Protein AF-A0A354MVC4-F1 (afdb_monomer)

Solvent-accessible surface area (backbone atoms only — not comparable to full-atom values): 9704 Å² total; per-residue (Å²): 130,80,83,73,70,51,88,93,56,48,72,64,38,52,50,52,46,51,49,50,48,48,51,43,51,52,52,45,54,55,54,26,71,77,38,91,94,40,68,83,59,47,54,68,52,50,50,72,47,95,64,60,80,78,55,48,66,48,37,33,42,28,27,43,46,52,47,49,58,35,27,56,65,18,39,43,97,68,51,32,66,62,50,82,31,45,76,94,38,96,39,71,67,53,44,46,49,53,51,39,56,53,52,69,73,49,86,60,32,26,45,30,32,29,74,36,99,83,56,33,71,44,72,47,78,41,45,37,78,71,52,58,68,89,62,75,58,53,33,30,41,72,52,41,64,77,69,40,37,82,80,40,54,90,41,58,64,63,43,45,57,54,53,55,67,35,38,29,32,62,60,101

Radius of gyration: 16.56 Å; Cα contacts (8 Å, |Δi|>4): 247; chains: 1; bounding box: 35×39×45 Å

Structure (mmCIF, N/CA/C/O backbone):
data_AF-A0A354MVC4-F1
#
_entry.id   AF-A0A354MVC4-F1
#
loop_
_atom_site.group_PDB
_atom_site.id
_atom_site.type_symbol
_atom_site.label_atom_id
_atom_site.label_alt_id
_atom_site.label_comp_id
_atom_site.label_asym_id
_atom_site.label_entity_id
_atom_site.label_seq_id
_atom_site.pdbx_PDB_ins_code
_atom_site.Cartn_x
_atom_site.Cartn_y
_atom_site.Cartn_z
_atom_site.occupancy
_atom_site.B_iso_or_equiv
_atom_site.auth_seq_id
_atom_site.auth_comp_id
_atom_site.auth_asym_id
_atom_site.auth_atom_id
_atom_site.pdbx_PDB_model_num
ATOM 1 N N . MET A 1 1 ? 17.772 -0.082 3.279 1.00 44.72 1 MET A N 1
ATOM 2 C CA . MET A 1 1 ? 16.583 0.120 4.134 1.00 44.72 1 MET A CA 1
ATOM 3 C C . MET A 1 1 ? 16.648 -0.896 5.256 1.00 44.72 1 MET A C 1
ATOM 5 O O . MET A 1 1 ? 16.960 -2.041 4.957 1.00 44.72 1 MET A O 1
ATOM 9 N N . LYS A 1 2 ? 16.417 -0.486 6.510 1.00 52.25 2 LYS A N 1
ATOM 10 C CA . LYS A 1 2 ? 16.087 -1.439 7.583 1.00 52.25 2 LYS A CA 1
ATOM 11 C C . LYS A 1 2 ? 14.755 -2.112 7.224 1.00 52.25 2 LYS A C 1
ATOM 13 O O . LYS A 1 2 ? 13.956 -1.488 6.526 1.00 52.25 2 LYS A O 1
ATOM 18 N N . GLU A 1 3 ? 14.548 -3.360 7.627 1.00 59.44 3 GLU A N 1
ATOM 19 C CA . GLU A 1 3 ? 13.264 -4.032 7.403 1.00 59.44 3 GLU A CA 1
ATOM 20 C C . GLU A 1 3 ? 12.134 -3.258 8.100 1.00 59.44 3 GLU A C 1
ATOM 22 O O . GLU A 1 3 ? 12.341 -2.765 9.215 1.00 59.44 3 GLU A O 1
ATOM 27 N N . PRO A 1 4 ? 10.979 -3.070 7.434 1.00 63.38 4 PRO A N 1
ATOM 28 C CA . PRO A 1 4 ? 9.848 -2.387 8.035 1.00 63.38 4 PRO A CA 1
ATOM 29 C C . PRO A 1 4 ? 9.307 -3.242 9.178 1.00 63.38 4 PRO A C 1
ATOM 31 O O . PRO A 1 4 ? 9.044 -4.431 9.014 1.00 63.38 4 PRO A O 1
ATOM 34 N N . TYR A 1 5 ? 9.154 -2.631 10.348 1.00 60.06 5 TYR A N 1
ATOM 35 C CA . TYR A 1 5 ? 8.510 -3.285 11.473 1.00 60.06 5 TYR A CA 1
ATOM 36 C C . TYR A 1 5 ? 6.997 -3.167 11.304 1.00 60.06 5 TYR A C 1
ATOM 38 O O . TYR A 1 5 ? 6.435 -2.081 11.443 1.00 60.06 5 TYR A O 1
ATOM 46 N N . LEU A 1 6 ? 6.355 -4.289 10.992 1.00 69.12 6 LEU A N 1
ATOM 47 C CA . LEU A 1 6 ? 4.908 -4.406 10.939 1.00 69.12 6 LEU A CA 1
ATOM 48 C C . LEU A 1 6 ? 4.475 -5.304 12.103 1.00 69.12 6 LEU A C 1
ATOM 50 O O . LEU A 1 6 ? 4.588 -6.527 11.989 1.00 69.12 6 LEU A O 1
ATOM 54 N N . PRO A 1 7 ? 4.025 -4.741 13.243 1.00 64.25 7 PRO A N 1
ATOM 55 C CA . PRO A 1 7 ? 3.507 -5.577 14.316 1.00 64.25 7 PRO A CA 1
ATOM 56 C C . PRO A 1 7 ? 2.374 -6.433 13.733 1.00 64.25 7 PRO A C 1
ATOM 58 O O . PRO A 1 7 ? 1.624 -5.944 12.895 1.00 64.25 7 PRO A O 1
ATOM 61 N N . PHE A 1 8 ? 2.269 -7.699 14.148 1.00 75.94 8 PHE A N 1
ATOM 62 C CA . PHE A 1 8 ? 1.245 -8.669 13.714 1.00 75.94 8 PHE A CA 1
ATOM 63 C C . PHE A 1 8 ? 1.468 -9.402 12.383 1.00 75.94 8 PHE A C 1
ATOM 65 O O . PHE A 1 8 ? 0.847 -10.444 12.188 1.00 75.94 8 PHE A O 1
ATOM 72 N N . PHE A 1 9 ? 2.363 -8.934 11.514 1.00 85.31 9 PHE A N 1
ATOM 73 C CA . PHE A 1 9 ? 2.739 -9.696 10.323 1.00 85.31 9 PHE A CA 1
ATOM 74 C C . PHE A 1 9 ? 3.857 -10.676 10.661 1.00 85.31 9 PHE A C 1
ATOM 76 O O . PHE A 1 9 ? 4.791 -10.336 11.396 1.00 85.31 9 PHE A O 1
ATOM 83 N N . SER A 1 10 ? 3.791 -11.892 10.124 1.00 90.31 10 SER A N 1
ATOM 84 C CA . SER A 1 10 ? 4.926 -12.805 10.231 1.00 90.31 10 SER A CA 1
ATOM 85 C C . SER A 1 10 ? 6.123 -12.277 9.446 1.00 90.31 10 SER A C 1
ATOM 87 O O . SER A 1 10 ? 5.994 -11.566 8.448 1.00 90.31 10 SER A O 1
ATOM 89 N N . GLU A 1 11 ? 7.322 -12.686 9.860 1.00 90.56 11 GLU A N 1
ATOM 90 C CA . GLU A 1 11 ? 8.560 -12.357 9.149 1.00 90.56 11 GLU A CA 1
ATOM 91 C C . GLU A 1 11 ? 8.500 -12.782 7.672 1.00 90.56 11 GLU A C 1
ATOM 93 O O . GLU A 1 11 ? 8.998 -12.071 6.801 1.00 90.56 11 GLU A O 1
ATOM 98 N N . ILE A 1 12 ? 7.842 -13.910 7.370 1.00 92.25 12 ILE A N 1
ATOM 99 C CA . ILE A 1 12 ? 7.655 -14.361 5.990 1.00 92.25 12 ILE A CA 1
ATOM 100 C C . ILE A 1 12 ? 6.739 -13.417 5.209 1.00 92.25 12 ILE A C 1
ATOM 102 O O . ILE A 1 12 ? 7.123 -13.017 4.113 1.00 92.25 12 ILE A O 1
ATOM 106 N N . ALA A 1 13 ? 5.603 -12.990 5.769 1.00 91.88 13 ALA A N 1
ATOM 107 C CA . ALA A 1 13 ? 4.717 -12.037 5.103 1.00 91.88 13 ALA A CA 1
ATOM 108 C C . ALA A 1 13 ? 5.453 -10.724 4.788 1.00 91.88 13 ALA A C 1
ATOM 110 O O . ALA A 1 13 ? 5.457 -10.274 3.642 1.00 91.88 13 ALA A O 1
ATOM 111 N N . VAL A 1 14 ? 6.175 -10.165 5.768 1.00 92.00 14 VAL A N 1
ATOM 112 C CA . VAL A 1 14 ? 6.968 -8.938 5.578 1.00 92.00 14 VAL A CA 1
ATOM 113 C C . VAL A 1 14 ? 8.042 -9.129 4.506 1.00 92.00 14 VAL A C 1
ATOM 115 O O . VAL A 1 14 ? 8.196 -8.286 3.618 1.00 92.00 14 VAL A O 1
ATOM 118 N N . ARG A 1 15 ? 8.789 -10.237 4.557 1.00 93.44 15 ARG A N 1
ATOM 119 C CA . ARG A 1 15 ? 9.871 -10.518 3.608 1.00 93.44 15 ARG A CA 1
ATOM 120 C C . ARG A 1 15 ? 9.357 -10.647 2.179 1.00 93.44 15 ARG A C 1
ATOM 122 O O . ARG A 1 15 ? 9.962 -10.061 1.280 1.00 93.44 15 ARG A O 1
ATOM 129 N N . GLU A 1 16 ? 8.272 -11.387 1.965 1.00 94.00 16 GLU A N 1
ATOM 130 C CA . GLU A 1 16 ? 7.689 -11.566 0.632 1.00 94.00 16 GLU A CA 1
ATOM 131 C C . GLU A 1 16 ? 7.129 -10.245 0.089 1.00 94.00 16 GLU A C 1
ATOM 133 O O . GLU A 1 16 ? 7.372 -9.904 -1.069 1.00 94.00 16 GLU A O 1
ATOM 138 N N . HIS A 1 17 ? 6.500 -9.424 0.934 1.00 94.06 17 HIS A N 1
ATOM 139 C CA . HIS A 1 17 ? 5.992 -8.108 0.527 1.00 94.06 17 HIS A CA 1
ATOM 140 C C . HIS A 1 17 ? 7.130 -7.147 0.143 1.00 94.06 17 HIS A C 1
ATOM 142 O O . HIS A 1 17 ? 7.076 -6.453 -0.878 1.00 94.06 17 HIS A O 1
ATOM 148 N N . VAL A 1 18 ? 8.233 -7.157 0.903 1.00 94.69 18 VAL A N 1
ATOM 149 C CA . VAL A 1 18 ? 9.459 -6.409 0.569 1.00 94.69 18 VAL A CA 1
ATOM 150 C C . VAL A 1 18 ? 10.105 -6.940 -0.716 1.00 94.69 18 VAL A C 1
ATOM 152 O O . VAL A 1 18 ? 10.600 -6.150 -1.528 1.00 94.69 18 VAL A O 1
ATOM 155 N N . ALA A 1 19 ? 10.120 -8.258 -0.925 1.00 95.81 19 ALA A N 1
ATOM 156 C CA . ALA A 1 19 ? 10.645 -8.877 -2.139 1.00 95.81 19 ALA A CA 1
ATOM 157 C C . ALA A 1 19 ? 9.820 -8.483 -3.372 1.00 95.81 19 ALA A C 1
ATOM 159 O O . ALA A 1 19 ? 10.401 -8.099 -4.392 1.00 95.81 19 ALA A O 1
ATOM 16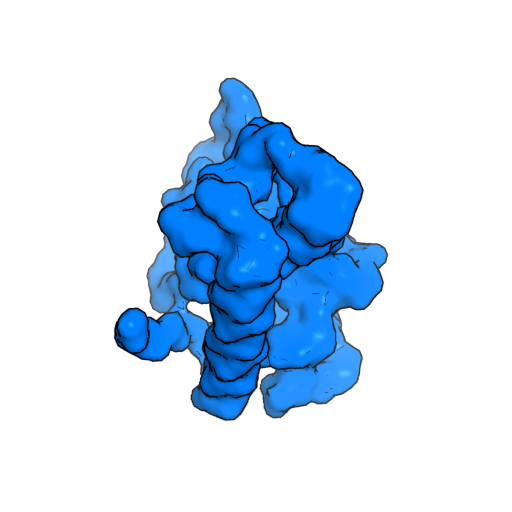0 N N . TYR A 1 20 ? 8.491 -8.470 -3.256 1.00 95.81 20 TYR A N 1
ATOM 161 C CA . TYR A 1 20 ? 7.585 -7.999 -4.300 1.00 95.81 20 TYR A CA 1
ATOM 162 C C . TYR A 1 20 ? 7.869 -6.534 -4.669 1.00 95.81 20 TYR A C 1
ATOM 164 O O . TYR A 1 20 ? 8.152 -6.220 -5.829 1.00 95.81 20 TYR A O 1
ATOM 172 N N . ARG A 1 21 ? 7.980 -5.640 -3.676 1.00 96.00 21 ARG A N 1
ATOM 173 C CA . ARG A 1 21 ? 8.370 -4.235 -3.906 1.00 96.00 21 ARG A CA 1
ATOM 174 C C . ARG A 1 21 ? 9.738 -4.097 -4.587 1.00 96.00 21 ARG A C 1
ATOM 176 O O . ARG A 1 21 ? 9.937 -3.212 -5.425 1.00 96.00 21 ARG A O 1
ATOM 183 N N . ARG A 1 22 ? 10.716 -4.951 -4.256 1.00 97.00 22 ARG A N 1
ATOM 184 C CA . ARG A 1 22 ? 12.030 -4.979 -4.936 1.00 97.00 22 ARG A CA 1
ATOM 185 C C . ARG A 1 22 ? 11.912 -5.439 -6.388 1.00 97.00 22 ARG A C 1
ATOM 187 O O . ARG A 1 22 ? 12.574 -4.856 -7.246 1.00 97.00 22 ARG A O 1
ATOM 194 N N . HIS A 1 23 ? 11.069 -6.431 -6.670 1.00 97.19 23 HIS A N 1
ATOM 195 C CA . HIS A 1 23 ? 10.799 -6.894 -8.030 1.00 97.19 23 HIS A CA 1
ATOM 196 C C . HIS A 1 23 ? 10.220 -5.768 -8.900 1.00 97.19 23 HIS A C 1
ATOM 198 O O . HIS A 1 23 ? 10.736 -5.509 -9.990 1.00 97.19 23 HIS A O 1
ATOM 204 N N . LEU A 1 24 ? 9.233 -5.028 -8.386 1.00 96.19 24 LEU A N 1
ATOM 205 C CA . LEU A 1 24 ? 8.670 -3.857 -9.064 1.00 96.19 24 LEU A CA 1
ATOM 206 C C . LEU A 1 24 ? 9.738 -2.803 -9.373 1.00 96.19 24 LEU A C 1
ATOM 208 O O . LEU A 1 24 ? 9.818 -2.304 -10.494 1.00 96.19 24 LEU A O 1
ATOM 212 N N . ALA A 1 25 ? 10.603 -2.496 -8.402 1.00 96.56 25 ALA A N 1
ATOM 213 C CA . ALA A 1 25 ? 11.680 -1.525 -8.578 1.00 96.56 25 ALA A CA 1
ATOM 214 C C . ALA A 1 25 ? 12.712 -1.968 -9.629 1.00 96.56 25 ALA A C 1
ATOM 216 O O . ALA A 1 25 ? 13.168 -1.150 -10.431 1.00 96.56 25 ALA A O 1
ATOM 217 N N . ALA A 1 26 ? 13.055 -3.257 -9.664 1.00 97.44 26 ALA A N 1
ATOM 218 C CA . ALA A 1 26 ? 13.933 -3.816 -10.688 1.00 97.44 26 ALA A CA 1
ATOM 219 C C . ALA A 1 26 ? 13.293 -3.727 -12.082 1.00 97.44 26 ALA A C 1
ATOM 221 O O . ALA A 1 26 ? 13.946 -3.286 -13.031 1.00 97.44 26 ALA A O 1
ATOM 222 N N . ARG A 1 27 ? 12.001 -4.063 -12.196 1.00 97.00 27 ARG A N 1
ATOM 223 C CA . ARG A 1 27 ? 11.239 -3.948 -13.445 1.00 97.00 27 ARG A CA 1
ATOM 224 C C . ARG A 1 27 ? 11.156 -2.500 -13.924 1.00 97.00 27 ARG A C 1
ATOM 226 O O . ARG A 1 27 ? 11.416 -2.235 -15.094 1.00 97.00 27 ARG A O 1
ATOM 233 N N . LEU A 1 28 ? 10.870 -1.558 -13.026 1.00 96.38 28 LEU A N 1
ATOM 234 C CA . LEU A 1 28 ? 10.845 -0.136 -13.358 1.00 96.38 28 LEU A CA 1
ATOM 235 C C . LEU A 1 28 ? 12.228 0.361 -13.801 1.00 96.38 28 LEU A C 1
ATOM 237 O O . LEU A 1 28 ? 12.331 1.097 -14.777 1.00 96.38 28 LEU A O 1
ATOM 241 N N . SER A 1 29 ? 13.302 -0.070 -13.133 1.00 96.50 29 SER A N 1
ATOM 242 C CA . SER A 1 29 ? 14.674 0.267 -13.531 1.00 96.50 29 SER A CA 1
ATOM 243 C C . SER A 1 29 ? 15.013 -0.246 -14.933 1.00 96.50 29 SER A C 1
ATOM 245 O O . SER A 1 29 ? 15.600 0.492 -15.723 1.00 96.50 29 SER A O 1
ATOM 247 N N . ALA A 1 30 ? 14.618 -1.479 -15.264 1.00 96.12 30 ALA A N 1
ATOM 248 C CA . ALA A 1 30 ? 14.793 -2.030 -16.604 1.00 96.12 30 ALA A CA 1
ATOM 249 C C . ALA A 1 30 ? 14.011 -1.220 -17.646 1.00 96.12 30 ALA A C 1
ATOM 251 O O . ALA A 1 30 ? 14.580 -0.829 -18.662 1.00 96.12 30 ALA A O 1
ATOM 252 N N . LEU A 1 31 ? 12.751 -0.888 -17.351 1.00 95.62 31 LEU A N 1
ATOM 253 C CA . LEU A 1 31 ? 11.900 -0.104 -18.240 1.00 95.62 31 LEU A CA 1
ATOM 254 C C . LEU A 1 31 ? 12.467 1.300 -18.488 1.00 95.62 31 LEU A C 1
ATOM 256 O O . LEU A 1 31 ? 12.530 1.739 -19.629 1.00 95.62 31 LEU A O 1
ATOM 260 N N . LYS A 1 32 ? 12.956 1.988 -17.449 1.00 95.69 32 LYS A N 1
ATOM 261 C CA . LYS A 1 32 ? 13.603 3.306 -17.581 1.00 95.69 32 LYS A CA 1
ATOM 262 C C . LYS A 1 32 ? 14.796 3.285 -18.540 1.00 95.69 32 LYS A C 1
ATOM 264 O O . LYS A 1 32 ? 14.979 4.243 -19.277 1.00 95.69 32 LYS A O 1
ATOM 269 N N . LYS A 1 33 ? 15.578 2.199 -18.573 1.00 95.00 33 LYS A N 1
ATOM 270 C CA . LYS A 1 33 ? 16.717 2.047 -19.501 1.00 95.00 33 LYS A CA 1
ATOM 271 C C . LYS A 1 33 ? 16.290 1.874 -20.960 1.00 95.00 33 LYS A C 1
ATOM 273 O O . LYS A 1 33 ? 17.103 2.084 -21.853 1.00 95.00 33 LYS A O 1
ATOM 278 N N . SER A 1 34 ? 15.039 1.491 -21.212 1.00 94.69 34 SER A N 1
ATOM 279 C CA . SER A 1 34 ? 14.484 1.383 -22.564 1.00 94.69 34 SER A CA 1
ATOM 280 C C . SER A 1 34 ? 14.057 2.733 -23.152 1.00 94.69 34 SER A C 1
ATOM 282 O O . SER A 1 34 ? 13.750 2.790 -24.341 1.00 94.69 34 SER A O 1
ATOM 284 N N . PHE A 1 35 ? 14.048 3.814 -22.360 1.00 93.06 35 PHE A N 1
ATOM 285 C CA . PHE A 1 35 ? 13.612 5.143 -22.797 1.00 93.06 35 PHE A CA 1
ATOM 286 C C . PHE A 1 35 ? 14.667 6.214 -22.473 1.00 93.06 35 PHE A C 1
ATOM 288 O O . PHE A 1 35 ? 14.790 6.612 -21.312 1.00 93.06 35 PHE A O 1
ATOM 295 N N . PRO A 1 36 ? 15.395 6.721 -23.487 1.00 90.25 36 PRO A N 1
ATOM 296 C CA . PRO A 1 36 ? 16.401 7.761 -23.295 1.00 90.25 36 PRO A CA 1
ATOM 297 C C . PRO A 1 36 ? 15.847 9.001 -22.580 1.00 90.25 36 PRO A C 1
ATOM 299 O O . PRO A 1 36 ? 14.802 9.533 -22.957 1.00 90.25 36 PRO A O 1
ATOM 302 N N . GLY A 1 37 ? 16.564 9.483 -21.563 1.00 89.69 37 GLY A N 1
ATOM 303 C CA . GLY A 1 37 ? 16.192 10.669 -20.785 1.00 89.69 37 GLY A CA 1
ATOM 304 C C . GLY A 1 37 ? 15.213 10.395 -19.639 1.00 89.69 37 GLY A C 1
ATOM 305 O O . GLY A 1 37 ? 14.708 11.338 -19.026 1.00 89.69 37 GLY A O 1
ATOM 306 N N . ARG A 1 38 ? 14.919 9.124 -19.341 1.00 90.31 38 ARG A N 1
ATOM 307 C CA . ARG A 1 38 ? 14.047 8.703 -18.230 1.00 90.31 38 ARG A CA 1
ATOM 308 C C . ARG A 1 38 ? 14.808 8.009 -17.102 1.00 90.31 38 ARG A C 1
ATOM 310 O O . ARG A 1 38 ? 14.218 7.698 -16.073 1.00 90.31 38 ARG A O 1
ATOM 317 N N . GLU A 1 39 ? 16.109 7.781 -17.249 1.00 92.88 39 GLU A N 1
ATOM 318 C CA . GLU A 1 39 ? 16.948 6.976 -16.357 1.00 92.88 39 GLU A CA 1
ATOM 319 C C . GLU A 1 39 ? 17.063 7.568 -14.949 1.00 92.88 39 GLU A C 1
ATOM 321 O O . GLU A 1 39 ? 17.157 6.820 -13.972 1.00 92.88 39 GLU A O 1
ATOM 326 N N . SER A 1 40 ? 16.997 8.894 -14.823 1.00 90.50 40 SER A N 1
ATOM 327 C CA . SER A 1 40 ? 17.079 9.588 -13.536 1.00 90.50 40 SER A CA 1
ATOM 328 C C . SER A 1 40 ? 15.743 9.698 -12.808 1.00 90.50 40 SER A C 1
ATOM 330 O O . SER A 1 40 ? 15.769 9.914 -11.604 1.00 90.50 40 SER A O 1
ATOM 332 N N . LEU A 1 41 ? 14.605 9.505 -13.491 1.00 91.25 41 LEU A N 1
ATOM 333 C CA . LEU A 1 41 ? 13.296 9.803 -12.904 1.00 91.25 41 LEU A CA 1
ATOM 334 C C . LEU A 1 41 ? 12.991 8.916 -11.696 1.00 91.25 41 LEU A C 1
ATOM 336 O O . LEU A 1 41 ? 12.968 7.687 -11.816 1.00 91.25 41 LEU A O 1
ATOM 340 N N . ASP A 1 42 ? 12.727 9.505 -10.542 1.00 91.19 42 ASP A N 1
ATOM 341 C CA . ASP A 1 42 ? 12.213 8.761 -9.402 1.00 91.19 42 ASP A CA 1
ATOM 342 C C . ASP A 1 42 ? 10.722 8.413 -9.563 1.00 91.19 42 ASP A C 1
ATOM 344 O O . ASP A 1 42 ? 10.047 8.779 -10.529 1.00 91.19 42 ASP A O 1
ATOM 348 N N . THR A 1 43 ? 10.198 7.657 -8.602 1.00 89.50 43 THR A N 1
ATOM 349 C CA . THR A 1 43 ? 8.811 7.192 -8.588 1.00 89.50 43 THR A CA 1
ATOM 350 C C . THR A 1 43 ? 7.796 8.342 -8.642 1.00 89.50 43 THR A C 1
ATOM 352 O O . THR A 1 43 ? 6.785 8.245 -9.334 1.00 89.50 43 THR A O 1
ATOM 355 N N . ARG A 1 44 ? 8.051 9.446 -7.932 1.00 88.75 44 ARG A N 1
ATOM 356 C CA . ARG A 1 44 ? 7.162 10.618 -7.884 1.00 88.75 44 ARG A CA 1
ATOM 357 C C . ARG A 1 44 ? 7.263 11.439 -9.166 1.00 88.75 44 ARG A C 1
ATOM 359 O O . ARG A 1 44 ? 6.248 11.903 -9.687 1.00 88.75 44 ARG A O 1
ATOM 366 N N . GLU A 1 45 ? 8.469 11.588 -9.698 1.00 91.31 45 GLU A N 1
ATOM 367 C CA . GLU A 1 45 ? 8.700 12.253 -10.978 1.00 91.31 45 GLU A CA 1
ATOM 368 C C . GLU A 1 45 ? 7.987 11.510 -12.114 1.00 91.31 45 GLU A C 1
ATOM 370 O O . GLU A 1 45 ? 7.321 12.139 -12.930 1.00 91.31 45 GLU A O 1
ATOM 375 N N . ILE A 1 46 ? 8.020 10.173 -12.128 1.00 90.50 46 ILE A N 1
ATOM 376 C CA . ILE A 1 46 ? 7.273 9.355 -13.100 1.00 90.50 46 ILE A CA 1
ATOM 377 C C . ILE A 1 46 ? 5.766 9.621 -13.024 1.00 90.50 46 ILE A C 1
ATOM 379 O O . ILE A 1 46 ? 5.132 9.829 -14.057 1.00 90.50 46 ILE A O 1
ATOM 383 N N . LEU A 1 47 ? 5.195 9.654 -11.817 1.00 88.31 47 LEU A N 1
ATOM 384 C CA . LEU A 1 47 ? 3.754 9.848 -11.603 1.00 88.31 47 LEU A CA 1
ATOM 385 C C . LEU A 1 47 ? 3.247 11.244 -11.999 1.00 88.31 47 LEU A C 1
ATOM 387 O O . LEU A 1 47 ? 2.041 11.441 -12.154 1.00 88.31 47 LEU A O 1
ATOM 391 N N . THR A 1 48 ? 4.149 12.210 -12.171 1.00 87.12 48 THR A N 1
ATOM 392 C CA . THR A 1 48 ? 3.833 13.580 -12.614 1.00 87.12 48 THR A CA 1
ATOM 393 C C . THR A 1 48 ? 4.351 13.893 -14.018 1.00 87.12 48 THR A C 1
ATOM 395 O O . THR A 1 48 ? 3.999 14.923 -14.598 1.00 87.12 48 THR A O 1
ATOM 398 N N . ALA A 1 49 ? 5.155 13.003 -14.600 1.00 86.12 49 ALA A N 1
ATOM 399 C CA . ALA A 1 49 ? 5.747 13.192 -15.908 1.00 86.12 49 ALA A CA 1
ATOM 400 C C . ALA A 1 49 ? 4.706 13.096 -17.029 1.00 86.12 49 ALA A C 1
ATOM 402 O O . ALA A 1 49 ? 3.776 12.286 -17.028 1.00 86.12 49 ALA A O 1
ATOM 403 N N . ARG A 1 50 ? 4.930 13.881 -18.086 1.00 86.25 50 ARG A N 1
ATOM 404 C CA . ARG A 1 50 ? 4.205 13.721 -19.347 1.00 86.25 50 ARG A CA 1
ATOM 405 C C . ARG A 1 50 ? 4.779 12.532 -20.121 1.00 86.25 50 ARG A C 1
ATOM 407 O O . ARG A 1 50 ? 5.664 12.711 -20.960 1.00 86.25 50 ARG A O 1
ATOM 414 N N . LEU A 1 51 ? 4.256 11.342 -19.836 1.00 86.88 51 LEU A N 1
ATOM 415 C CA . LEU A 1 51 ? 4.635 10.087 -20.491 1.00 86.88 51 LEU A CA 1
ATOM 416 C C . LEU A 1 51 ? 3.745 9.785 -21.704 1.00 86.88 51 LEU A C 1
ATOM 418 O O . LEU A 1 51 ? 2.533 10.0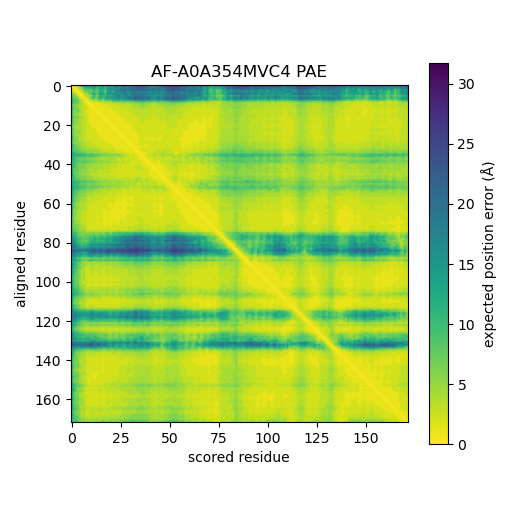54 -21.700 1.00 86.88 51 LEU A O 1
ATOM 422 N N . ARG A 1 52 ? 4.341 9.230 -22.762 1.00 86.69 52 ARG A N 1
ATOM 423 C CA . ARG A 1 52 ? 3.655 8.928 -24.030 1.00 86.69 52 ARG A CA 1
ATOM 424 C C . ARG A 1 52 ? 3.919 7.499 -24.492 1.00 86.69 52 ARG A C 1
ATOM 426 O O . ARG A 1 52 ? 4.997 6.960 -24.282 1.00 86.69 52 ARG A O 1
ATOM 433 N N . GLY A 1 53 ? 2.940 6.913 -25.183 1.00 91.31 53 GLY A N 1
ATOM 434 C CA . GLY A 1 53 ? 3.071 5.569 -25.749 1.00 91.31 53 GLY A CA 1
ATOM 435 C C . GLY A 1 53 ? 3.502 4.550 -24.693 1.00 91.31 53 GLY A C 1
ATOM 436 O O . GLY A 1 53 ? 2.932 4.522 -23.603 1.00 91.31 53 GLY A O 1
ATOM 437 N N . ALA A 1 54 ? 4.536 3.771 -25.013 1.00 90.88 54 ALA A N 1
ATOM 438 C CA . ALA A 1 54 ? 5.072 2.722 -24.149 1.00 90.88 54 ALA A CA 1
ATOM 439 C C . ALA A 1 54 ? 5.692 3.243 -22.835 1.00 90.88 54 ALA A C 1
ATOM 441 O O . ALA A 1 54 ? 5.760 2.496 -21.864 1.00 90.88 54 ALA A O 1
ATOM 442 N N . GLU A 1 55 ? 6.060 4.529 -22.734 1.00 89.69 55 GLU A N 1
ATOM 443 C CA . GLU A 1 55 ? 6.546 5.100 -21.466 1.00 89.69 55 GLU A CA 1
ATOM 444 C C . GLU A 1 55 ? 5.491 5.003 -20.347 1.00 89.69 55 GLU A C 1
ATOM 446 O O . GLU A 1 55 ? 5.832 4.973 -19.167 1.00 89.69 55 GLU A O 1
ATOM 451 N N . ARG A 1 56 ? 4.195 4.945 -20.697 1.00 90.81 56 ARG A N 1
ATOM 452 C CA . ARG A 1 56 ? 3.093 4.878 -19.723 1.00 90.81 56 ARG A CA 1
ATOM 453 C C . ARG A 1 56 ? 3.088 3.599 -18.891 1.00 90.81 56 ARG A C 1
ATOM 455 O O . ARG A 1 56 ? 2.484 3.606 -17.825 1.00 90.81 56 ARG A O 1
ATOM 462 N N . GLU A 1 57 ? 3.794 2.550 -19.309 1.00 91.88 57 GLU A N 1
ATOM 463 C CA . GLU A 1 57 ? 3.994 1.349 -18.489 1.00 91.88 57 GLU A CA 1
ATOM 464 C C . GLU A 1 57 ? 4.764 1.639 -17.187 1.00 91.88 57 GLU A C 1
ATOM 466 O O . GLU A 1 57 ? 4.672 0.870 -16.231 1.00 91.88 57 GLU A O 1
ATOM 471 N N . MET A 1 58 ? 5.477 2.771 -17.102 1.00 93.19 58 MET A N 1
ATOM 472 C CA . MET A 1 58 ? 6.134 3.199 -15.864 1.00 93.19 58 MET A CA 1
ATOM 473 C C . MET A 1 58 ? 5.138 3.634 -14.783 1.00 93.19 58 MET A C 1
ATOM 475 O O . MET A 1 58 ? 5.452 3.503 -13.604 1.00 93.19 58 MET A O 1
ATOM 479 N N . LEU A 1 59 ? 3.958 4.143 -15.162 1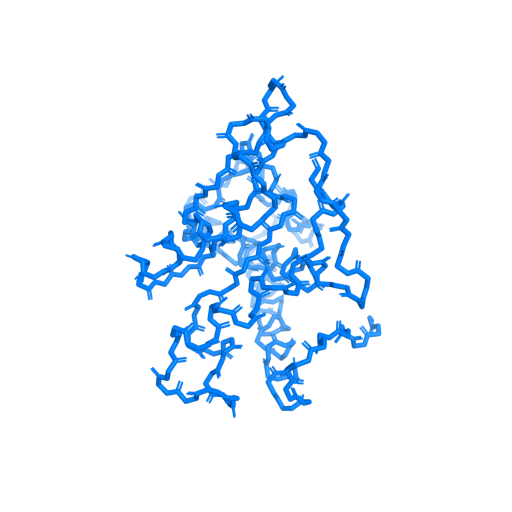.00 91.56 59 LEU A N 1
ATOM 480 C CA . LEU A 1 59 ? 2.964 4.683 -14.227 1.00 91.56 59 LEU A CA 1
ATOM 481 C C . LEU A 1 59 ? 2.455 3.643 -13.219 1.00 91.56 59 LEU A C 1
ATOM 483 O O . LEU A 1 59 ? 2.604 3.899 -12.026 1.00 91.56 59 LEU A O 1
ATOM 487 N N . PRO A 1 60 ? 1.919 2.473 -13.630 1.00 91.75 60 PRO A N 1
ATOM 488 C CA . PRO A 1 60 ? 1.435 1.478 -12.673 1.00 91.75 60 PRO A CA 1
ATOM 489 C C . PRO A 1 60 ? 2.552 0.955 -11.763 1.00 91.75 60 PRO A C 1
ATOM 491 O O . PRO A 1 60 ? 2.333 0.775 -10.571 1.00 91.75 60 PRO A O 1
ATOM 494 N N . LEU A 1 61 ? 3.771 0.774 -12.291 1.00 94.25 61 LEU A N 1
ATOM 495 C CA . LEU A 1 61 ? 4.921 0.331 -11.495 1.00 94.25 61 LEU A CA 1
ATOM 496 C C . LEU A 1 61 ? 5.324 1.376 -10.454 1.00 94.25 61 LEU A C 1
ATOM 498 O O . LEU A 1 61 ? 5.592 1.040 -9.304 1.00 94.25 61 LEU A O 1
ATOM 502 N N . ALA A 1 62 ? 5.367 2.647 -10.853 1.00 93.50 62 ALA A N 1
ATOM 503 C CA . ALA A 1 62 ? 5.657 3.735 -9.939 1.00 93.50 62 ALA A CA 1
ATOM 504 C C . ALA A 1 62 ? 4.555 3.882 -8.880 1.00 93.50 62 ALA A C 1
ATOM 506 O O . ALA A 1 62 ? 4.852 4.065 -7.700 1.00 93.50 62 ALA A O 1
ATOM 507 N N . GLY A 1 63 ? 3.293 3.732 -9.283 1.00 93.25 63 GLY A N 1
ATOM 508 C CA . GLY A 1 63 ? 2.160 3.744 -8.371 1.00 93.25 63 GLY A CA 1
ATOM 509 C C . GLY A 1 63 ? 2.254 2.637 -7.330 1.00 93.25 63 GLY A C 1
ATOM 510 O O . GLY A 1 63 ? 2.209 2.937 -6.141 1.00 93.25 63 GLY A O 1
ATOM 511 N N . GLU A 1 64 ? 2.486 1.388 -7.746 1.00 93.88 64 GLU A N 1
ATOM 512 C CA . GLU A 1 64 ? 2.655 0.284 -6.796 1.00 93.88 64 GLU A CA 1
ATOM 513 C C . GLU A 1 64 ? 3.832 0.501 -5.854 1.00 93.88 64 GLU A C 1
ATOM 515 O O . GLU A 1 64 ? 3.671 0.330 -4.650 1.00 93.88 64 GLU A O 1
ATOM 520 N N . ILE A 1 65 ? 5.002 0.905 -6.361 1.00 95.25 65 ILE A N 1
ATOM 521 C CA . ILE A 1 65 ? 6.175 1.139 -5.508 1.00 95.25 65 ILE A CA 1
ATOM 522 C C . ILE A 1 65 ? 5.865 2.203 -4.453 1.00 95.25 65 ILE A C 1
ATOM 524 O O . ILE A 1 65 ? 6.175 2.003 -3.279 1.00 95.25 65 ILE A O 1
ATOM 528 N N . LEU A 1 66 ? 5.250 3.322 -4.853 1.00 93.81 66 LEU A N 1
ATOM 529 C CA . LEU A 1 66 ? 4.940 4.397 -3.915 1.00 93.81 66 LEU A CA 1
ATOM 530 C C . LEU A 1 66 ? 3.878 3.970 -2.897 1.00 93.81 66 LEU A C 1
ATOM 532 O O . LEU A 1 66 ? 4.015 4.289 -1.720 1.00 93.81 66 LEU A O 1
ATOM 536 N N . LEU A 1 67 ? 2.846 3.239 -3.323 1.00 94.38 67 LEU A N 1
ATOM 537 C CA . LEU A 1 67 ? 1.806 2.732 -2.429 1.00 94.38 67 LEU A CA 1
ATOM 538 C C . LEU A 1 67 ? 2.355 1.710 -1.428 1.00 94.38 67 LEU A C 1
ATOM 540 O O . LEU A 1 67 ? 1.985 1.777 -0.261 1.00 94.38 67 LEU A O 1
ATOM 544 N N . HIS A 1 68 ? 3.296 0.851 -1.828 1.00 95.38 68 HIS A N 1
ATOM 545 C CA . HIS A 1 68 ? 4.006 -0.040 -0.905 1.00 95.38 68 HIS A CA 1
ATOM 546 C C . HIS A 1 68 ? 4.869 0.733 0.093 1.00 95.38 68 HIS A C 1
ATOM 548 O O . HIS A 1 68 ? 4.859 0.437 1.286 1.00 95.38 68 HIS A O 1
ATOM 554 N N . ASP A 1 69 ? 5.605 1.746 -0.370 1.00 94.12 69 ASP A N 1
ATOM 555 C CA . ASP A 1 69 ? 6.417 2.581 0.519 1.00 94.12 69 ASP A CA 1
ATOM 556 C C . ASP A 1 69 ? 5.524 3.302 1.556 1.00 94.12 69 ASP A C 1
ATOM 558 O O . ASP A 1 69 ? 5.885 3.388 2.732 1.00 94.12 69 ASP A O 1
ATOM 562 N N . ILE A 1 70 ? 4.326 3.751 1.155 1.00 94.19 70 ILE A N 1
ATOM 563 C CA . ILE A 1 70 ? 3.329 4.336 2.066 1.00 94.19 70 ILE A CA 1
ATOM 564 C C . ILE A 1 70 ? 2.735 3.271 2.992 1.00 94.19 70 ILE A C 1
ATOM 566 O O . ILE A 1 70 ? 2.637 3.520 4.193 1.00 94.19 70 ILE A O 1
ATOM 570 N N . PHE A 1 71 ? 2.389 2.089 2.477 1.00 94.75 71 PHE A N 1
ATOM 571 C CA . PHE A 1 71 ? 1.892 0.955 3.258 1.00 94.75 71 PHE A CA 1
ATOM 572 C C . PHE A 1 71 ? 2.844 0.628 4.406 1.00 94.75 71 PHE A C 1
ATOM 574 O O . PHE A 1 71 ? 2.440 0.692 5.560 1.00 94.75 71 PHE A O 1
ATOM 581 N N . PHE A 1 72 ? 4.132 0.414 4.127 1.00 93.12 72 PHE A N 1
ATOM 582 C CA . PHE A 1 72 ? 5.114 0.124 5.175 1.00 93.12 72 PHE A CA 1
ATOM 583 C C . PHE A 1 72 ? 5.243 1.256 6.199 1.00 93.12 72 PHE A C 1
ATOM 585 O O . PHE A 1 72 ? 5.480 0.995 7.375 1.00 93.12 72 PHE A O 1
ATOM 592 N N . SER A 1 73 ? 5.066 2.508 5.769 1.00 92.31 73 SER A N 1
ATOM 593 C CA . SER A 1 73 ? 5.089 3.667 6.667 1.00 92.31 73 SER A CA 1
ATOM 594 C C . SER A 1 73 ? 3.797 3.875 7.465 1.00 92.31 73 SER A C 1
ATOM 596 O O . SER A 1 73 ? 3.800 4.664 8.401 1.00 92.31 73 SER A O 1
ATOM 598 N N . SER A 1 74 ? 2.705 3.189 7.110 1.00 92.81 74 SER A N 1
ATOM 599 C CA . SER A 1 74 ? 1.371 3.398 7.694 1.00 92.81 74 SER A CA 1
ATOM 600 C C . SER A 1 74 ? 1.181 2.724 9.054 1.00 92.81 74 SER A C 1
ATOM 602 O O . SER A 1 74 ? 0.162 2.951 9.707 1.00 92.81 74 SER A O 1
ATOM 604 N N . PHE A 1 75 ? 2.131 1.894 9.479 1.00 89.31 75 PHE A N 1
ATOM 605 C CA . PHE A 1 75 ? 2.055 1.117 10.712 1.00 89.31 75 PHE A CA 1
ATOM 606 C C . PHE A 1 75 ? 3.099 1.592 11.717 1.00 89.31 75 PHE A C 1
ATOM 608 O O . PHE A 1 75 ? 4.235 1.908 11.360 1.00 89.31 75 PHE A O 1
ATOM 615 N N . SER A 1 76 ? 2.731 1.595 12.996 1.00 78.56 76 SER A N 1
ATOM 616 C CA . SER A 1 76 ? 3.667 1.856 14.087 1.00 78.56 76 SER A CA 1
ATOM 617 C C . SER A 1 76 ? 3.253 1.117 15.363 1.00 78.56 76 SER A C 1
ATOM 619 O O . SER A 1 76 ? 2.098 0.727 15.534 1.00 78.56 76 SER A O 1
ATOM 621 N N . GLU A 1 77 ? 4.199 0.914 16.289 1.00 70.25 77 GLU A N 1
ATOM 622 C CA . GLU A 1 77 ? 3.908 0.337 17.617 1.00 70.25 77 GLU A CA 1
ATOM 623 C C . GLU A 1 77 ? 2.953 1.204 18.438 1.00 70.25 77 GLU A C 1
ATOM 625 O O . GLU A 1 77 ? 2.183 0.713 19.262 1.00 70.25 77 GLU A O 1
ATOM 630 N N . LYS A 1 78 ? 3.018 2.517 18.220 1.00 70.25 78 LYS A N 1
ATOM 631 C CA . LYS A 1 78 ? 2.180 3.498 18.891 1.00 70.25 78 LYS A CA 1
ATOM 632 C C . LYS A 1 78 ? 1.116 3.918 17.904 1.00 70.25 78 LYS A C 1
ATOM 634 O O . LYS A 1 78 ? 1.282 4.941 17.258 1.00 70.25 78 LYS A O 1
ATOM 639 N N . GLN A 1 79 ? 0.040 3.136 17.835 1.00 70.06 79 GLN A N 1
ATOM 640 C CA . GLN A 1 79 ? -1.191 3.475 17.121 1.00 70.06 79 GLN A CA 1
ATOM 641 C C . GLN A 1 79 ? -1.605 4.891 17.536 1.00 70.06 79 GLN A C 1
ATOM 643 O O . GLN A 1 79 ? -2.220 5.081 18.589 1.00 70.06 79 GLN A O 1
ATOM 648 N N . GLY A 1 80 ? -1.166 5.898 16.780 1.00 67.56 80 GLY A N 1
ATOM 649 C CA . GLY A 1 80 ? -1.355 7.287 17.144 1.00 67.56 80 GLY A CA 1
ATOM 650 C C . GLY A 1 80 ? -2.836 7.567 17.343 1.00 67.56 80 GLY A C 1
ATOM 651 O O . GLY A 1 80 ? -3.693 6.903 16.754 1.00 67.56 80 GLY A O 1
ATOM 652 N N . LYS A 1 81 ? -3.161 8.548 18.186 1.00 69.25 81 LYS A N 1
ATOM 653 C CA . LYS A 1 81 ? -4.539 9.041 18.222 1.00 69.25 81 LYS A CA 1
ATOM 654 C C . LYS A 1 81 ? -4.821 9.739 16.911 1.00 69.25 81 LYS A C 1
ATOM 656 O O . LYS A 1 81 ? -3.960 10.466 16.410 1.00 69.25 81 LYS A O 1
ATOM 661 N N . ALA A 1 82 ? -6.024 9.545 16.394 1.00 67.06 82 ALA A N 1
ATOM 662 C CA . ALA A 1 82 ? -6.413 10.320 15.245 1.00 67.06 82 ALA A CA 1
ATOM 663 C C . ALA A 1 82 ? -6.401 11.817 15.593 1.00 67.06 82 ALA A C 1
ATOM 665 O O . ALA A 1 82 ? -6.828 12.205 16.689 1.00 67.06 82 ALA A O 1
ATOM 666 N N . PRO A 1 83 ? -5.926 12.678 14.684 1.00 67.38 83 PRO A N 1
ATOM 667 C CA . PRO A 1 83 ? -6.095 14.105 14.832 1.00 67.38 83 PRO A CA 1
ATOM 668 C C . PRO A 1 83 ? -7.582 14.441 14.922 1.00 67.38 83 PRO A C 1
ATOM 670 O O . PRO A 1 83 ? -8.462 13.670 14.533 1.00 67.38 83 PRO A O 1
ATOM 673 N N . THR A 1 84 ? -7.874 15.680 15.308 1.00 60.22 84 THR A N 1
ATOM 674 C CA . THR A 1 84 ? -9.214 16.263 15.157 1.00 60.22 84 THR A CA 1
ATOM 675 C C . THR A 1 84 ? -9.751 16.186 13.722 1.00 60.22 84 THR A C 1
ATOM 677 O O . THR A 1 84 ? -10.932 16.444 13.531 1.00 60.22 84 THR A O 1
ATOM 680 N N . ALA A 1 85 ? -8.937 15.782 12.741 1.00 55.62 85 ALA A N 1
ATOM 681 C CA . ALA A 1 85 ? -9.274 15.536 11.345 1.00 55.62 85 ALA A CA 1
ATOM 682 C C . ALA A 1 85 ? -10.227 14.362 11.056 1.00 55.62 85 ALA A C 1
ATOM 684 O O . ALA A 1 85 ? -10.447 14.004 9.902 1.00 55.62 85 ALA A O 1
ATOM 685 N N . LEU A 1 86 ? -10.838 13.779 12.084 1.00 67.31 86 LEU A N 1
ATOM 686 C CA . LEU A 1 86 ? -11.936 12.826 11.947 1.00 67.31 86 LEU A CA 1
ATOM 687 C C . LEU A 1 86 ? -13.286 13.424 12.356 1.00 67.31 86 LEU A C 1
ATOM 689 O O . LEU A 1 86 ? -14.151 12.687 12.811 1.00 67.31 86 LEU A O 1
ATOM 693 N N . ARG A 1 87 ? -13.506 14.742 12.216 1.00 66.75 87 ARG A N 1
ATOM 694 C CA . ARG A 1 87 ? -14.705 15.428 12.759 1.00 66.75 87 ARG A CA 1
ATOM 695 C C . ARG A 1 87 ? -16.029 14.818 12.294 1.00 66.75 87 ARG A C 1
ATOM 697 O O . ARG A 1 87 ? -17.029 14.953 12.992 1.00 66.75 87 ARG A O 1
ATOM 704 N N . ARG A 1 88 ? -16.050 14.180 11.119 1.00 79.69 88 ARG A N 1
ATOM 705 C CA . ARG A 1 88 ? -17.238 13.484 10.595 1.00 79.69 88 ARG A CA 1
ATOM 706 C C . ARG A 1 88 ? -17.527 12.130 11.253 1.00 79.69 88 ARG A C 1
ATOM 708 O O . ARG A 1 88 ? -18.621 11.605 11.076 1.00 79.69 88 ARG A O 1
ATOM 715 N N . TYR A 1 89 ? -16.566 11.557 11.972 1.00 82.19 89 TYR A N 1
ATOM 716 C CA . TYR A 1 89 ? -16.699 10.289 12.682 1.00 82.19 89 TYR A CA 1
ATOM 717 C C . TYR A 1 89 ? -16.860 10.558 14.176 1.00 82.19 89 TYR A C 1
ATOM 719 O O . TYR A 1 89 ? -16.173 11.390 14.760 1.00 82.19 89 TYR A O 1
ATOM 727 N N . SER A 1 90 ? -17.773 9.833 14.818 1.00 80.94 90 SER A N 1
ATOM 728 C CA . SER A 1 90 ? -18.078 10.007 16.242 1.00 80.94 90 SER A CA 1
ATOM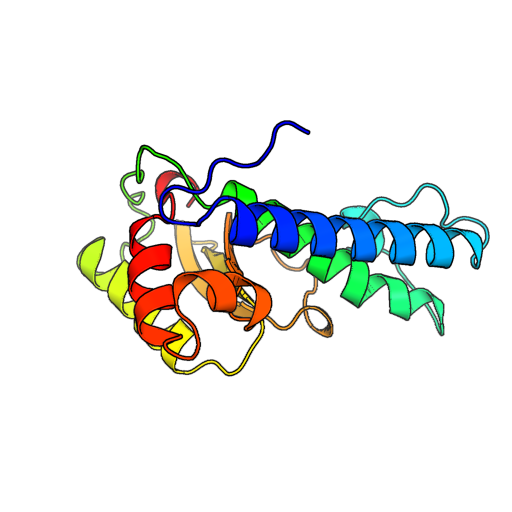 729 C C . SER A 1 90 ? -16.946 9.559 17.179 1.00 80.94 90 SER A C 1
ATOM 731 O O . SER A 1 90 ? -16.996 9.853 18.371 1.00 80.94 90 SER A O 1
ATOM 733 N N . SER A 1 91 ? -15.955 8.818 16.668 1.00 84.75 91 SER A N 1
ATOM 734 C CA . SER A 1 91 ? -14.798 8.297 17.409 1.00 84.75 91 SER A CA 1
ATOM 735 C C . SER A 1 91 ? -13.751 7.681 16.468 1.00 84.75 91 SER A C 1
ATOM 737 O O . SER A 1 91 ? -14.069 7.333 15.327 1.00 84.75 91 SER A O 1
ATOM 739 N N . ASP A 1 92 ? -12.540 7.433 16.980 1.00 86.06 92 ASP A N 1
ATOM 740 C CA . ASP A 1 92 ? -11.506 6.630 16.305 1.00 86.06 92 ASP A CA 1
ATOM 741 C C . ASP A 1 92 ? -12.031 5.234 15.928 1.00 86.06 92 ASP A C 1
ATOM 743 O O . ASP A 1 92 ? -11.758 4.735 14.838 1.00 86.06 92 ASP A O 1
ATOM 747 N N . ALA A 1 93 ? -12.837 4.615 16.798 1.00 88.19 93 ALA A N 1
ATOM 748 C CA . ALA A 1 93 ? -13.451 3.315 16.534 1.00 88.19 93 ALA A CA 1
ATOM 749 C C . ALA A 1 93 ? -14.434 3.375 15.353 1.00 88.19 93 ALA A C 1
ATOM 751 O O . ALA A 1 93 ? -14.393 2.515 14.476 1.00 88.19 93 ALA A O 1
ATOM 752 N N . ALA A 1 94 ? -15.272 4.416 15.288 1.00 89.62 94 ALA A N 1
ATOM 753 C CA . ALA A 1 94 ? -16.192 4.623 14.170 1.00 89.62 94 ALA A CA 1
ATOM 754 C C . ALA A 1 94 ? -15.445 4.851 12.846 1.00 89.62 94 ALA A C 1
ATOM 756 O O . ALA A 1 94 ? -15.869 4.355 11.804 1.00 89.62 94 ALA A O 1
ATOM 757 N N . PHE A 1 95 ? -14.310 5.554 12.882 1.00 89.69 95 PHE A N 1
ATOM 758 C CA . PHE A 1 95 ? -13.465 5.736 11.705 1.00 89.69 95 PHE A CA 1
ATOM 759 C C . PHE A 1 95 ? -12.808 4.436 11.241 1.00 89.69 95 PHE A C 1
ATOM 761 O O . PHE A 1 95 ? -12.903 4.089 10.065 1.00 89.69 95 PHE A O 1
ATOM 768 N N . ARG A 1 96 ? -12.194 3.679 12.160 1.00 91.38 96 ARG A N 1
ATOM 769 C CA . ARG A 1 96 ? -11.606 2.366 11.851 1.00 91.38 96 ARG A CA 1
ATOM 770 C C . ARG A 1 96 ? -12.659 1.396 11.312 1.00 91.38 96 ARG A C 1
ATOM 772 O O . ARG A 1 96 ? -12.392 0.690 10.346 1.00 91.38 96 ARG A O 1
ATOM 779 N N . TYR A 1 97 ? -13.875 1.416 11.856 1.00 93.62 97 TYR A N 1
ATOM 780 C CA . TYR A 1 97 ? -14.984 0.626 11.320 1.00 93.62 97 TYR A CA 1
ATOM 781 C C . TYR A 1 97 ? -15.365 1.045 9.891 1.00 93.62 97 TYR A C 1
ATOM 783 O O . TYR A 1 97 ? -15.582 0.193 9.035 1.00 93.62 97 TYR A O 1
ATOM 791 N N . ALA A 1 98 ? -15.379 2.346 9.589 1.00 93.56 98 ALA A N 1
ATOM 792 C CA . ALA A 1 98 ? -15.654 2.828 8.237 1.00 93.56 98 ALA A CA 1
ATOM 793 C C . ALA A 1 98 ? -14.554 2.431 7.229 1.00 93.56 98 ALA A C 1
ATOM 795 O O . ALA A 1 98 ? -14.865 2.075 6.090 1.00 93.56 98 ALA A O 1
ATOM 796 N N . LEU A 1 99 ? -13.281 2.434 7.649 1.00 94.81 99 LEU A N 1
ATOM 797 C CA . LEU A 1 99 ? -12.171 1.879 6.865 1.00 94.81 99 LEU A CA 1
ATOM 798 C C . LEU A 1 99 ? -12.366 0.378 6.614 1.00 94.81 99 LEU A C 1
ATOM 800 O O . LEU A 1 99 ? -12.187 -0.080 5.486 1.00 94.81 99 LEU A O 1
ATOM 804 N N . PHE A 1 100 ? -12.774 -0.373 7.641 1.00 96.50 100 PHE A N 1
ATOM 805 C CA . PHE A 1 100 ? -13.011 -1.812 7.538 1.00 96.50 100 PHE A CA 1
ATOM 806 C C . PHE A 1 100 ? -14.128 -2.124 6.544 1.00 96.50 100 PHE A C 1
ATOM 808 O O . PHE A 1 100 ? -13.922 -2.914 5.626 1.00 96.50 100 PHE A O 1
ATOM 815 N N . GLU A 1 101 ? -15.272 -1.446 6.652 1.00 96.88 101 GLU A N 1
ATOM 816 C CA . GLU A 1 101 ? -16.381 -1.619 5.709 1.00 96.88 101 GLU A CA 1
ATOM 817 C C . GLU A 1 101 ? -15.967 -1.274 4.272 1.00 96.88 101 GLU A C 1
ATOM 819 O O . GLU A 1 101 ? -16.361 -1.959 3.323 1.00 96.88 101 GLU A O 1
ATOM 824 N N . LYS A 1 102 ? -15.114 -0.255 4.093 1.00 96.50 102 LYS A N 1
ATOM 825 C CA . LYS A 1 102 ? -14.572 0.095 2.777 1.00 96.50 102 LYS A CA 1
ATOM 826 C C . LYS A 1 102 ? -13.662 -1.003 2.219 1.00 96.50 102 LYS A C 1
ATOM 828 O O . LYS A 1 102 ? -13.824 -1.360 1.053 1.00 96.50 102 LYS A O 1
ATOM 833 N N . ALA A 1 103 ? -12.743 -1.536 3.027 1.00 96.81 103 ALA A N 1
ATOM 834 C CA . ALA A 1 103 ? -11.857 -2.635 2.638 1.00 96.81 103 ALA A CA 1
ATOM 835 C C . ALA A 1 103 ? -12.648 -3.911 2.313 1.00 96.81 103 ALA A C 1
ATOM 837 O O . ALA A 1 103 ? -12.418 -4.539 1.282 1.00 96.81 103 ALA A O 1
ATOM 838 N N . ARG A 1 104 ? -13.651 -4.248 3.132 1.00 96.00 104 ARG A N 1
ATOM 839 C CA . ARG A 1 104 ? -14.526 -5.416 2.947 1.00 96.00 104 ARG A CA 1
ATOM 840 C C . ARG A 1 104 ? -15.261 -5.394 1.605 1.00 96.00 104 ARG A C 1
ATOM 842 O O . ARG A 1 104 ? -15.439 -6.439 0.982 1.00 96.00 104 ARG A O 1
ATOM 849 N N . GLY A 1 105 ? -15.661 -4.212 1.135 1.00 94.19 105 GLY A N 1
ATOM 850 C CA . GLY A 1 105 ? -16.298 -4.035 -0.174 1.00 94.19 105 GLY A CA 1
ATOM 851 C C . GLY A 1 105 ? -15.342 -4.090 -1.373 1.00 94.19 105 GLY A C 1
ATOM 852 O O . GLY A 1 105 ? -15.803 -4.194 -2.510 1.00 94.19 105 GLY A O 1
ATOM 853 N N . ALA A 1 106 ? -14.028 -4.016 -1.153 1.00 93.75 106 ALA A N 1
ATOM 854 C CA . ALA A 1 106 ? -13.034 -4.030 -2.219 1.00 93.75 106 ALA A CA 1
ATOM 855 C C . ALA A 1 106 ? -12.731 -5.459 -2.694 1.00 93.75 106 ALA A C 1
ATOM 857 O O . ALA A 1 106 ? -12.890 -6.431 -1.952 1.00 93.75 106 ALA A O 1
ATOM 858 N N . ARG A 1 107 ? -12.283 -5.595 -3.946 1.00 88.62 107 ARG A N 1
ATOM 859 C CA . ARG A 1 107 ? -11.744 -6.862 -4.472 1.00 88.62 107 ARG A CA 1
ATOM 860 C C . ARG A 1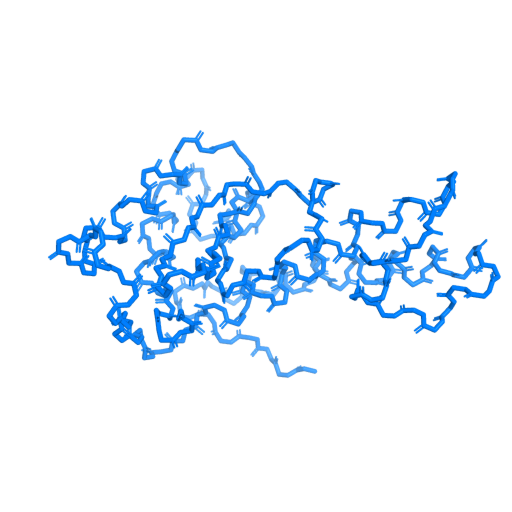 107 ? -10.222 -6.918 -4.391 1.00 88.62 107 ARG A C 1
ATOM 862 O O . ARG A 1 107 ? -9.701 -7.967 -4.048 1.00 88.62 107 ARG A O 1
ATOM 869 N N . ASP A 1 108 ? -9.567 -5.808 -4.714 1.00 90.50 108 ASP A N 1
ATOM 870 C CA . ASP A 1 108 ? -8.115 -5.666 -4.806 1.00 90.50 108 ASP A CA 1
ATOM 871 C C . ASP A 1 108 ? -7.741 -4.168 -4.735 1.00 90.50 108 ASP A C 1
ATOM 873 O O . ASP A 1 108 ? -8.630 -3.304 -4.725 1.00 90.50 108 ASP A O 1
ATOM 877 N N . GLY A 1 109 ? -6.445 -3.867 -4.716 1.00 93.81 109 GLY A N 1
ATOM 878 C CA . GLY A 1 109 ? -5.872 -2.525 -4.702 1.00 93.81 109 GLY A CA 1
ATOM 879 C C . GLY A 1 109 ? -5.480 -2.072 -3.301 1.00 93.81 109 GLY A C 1
ATOM 880 O O . GLY A 1 109 ? -5.221 -2.876 -2.416 1.00 93.81 109 GLY A O 1
ATOM 881 N N . PHE A 1 110 ? -5.444 -0.760 -3.093 1.00 95.94 110 PHE A N 1
ATOM 882 C CA . PHE A 1 110 ? -5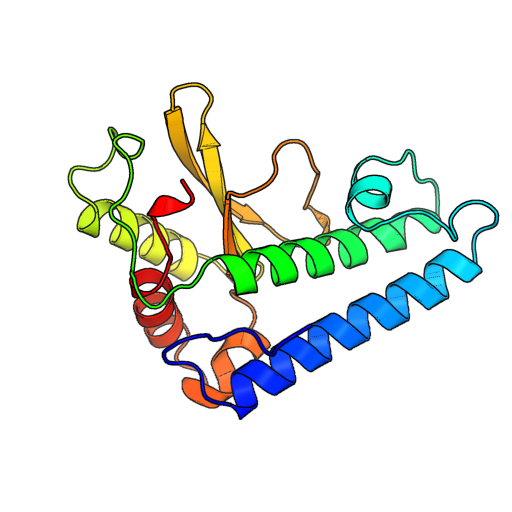.048 -0.153 -1.828 1.00 95.94 110 PHE A CA 1
ATOM 883 C C . PHE A 1 110 ? -6.200 0.649 -1.241 1.00 95.94 110 PHE A C 1
ATOM 885 O O . PHE A 1 110 ? -6.737 1.541 -1.898 1.00 95.94 110 PHE A O 1
ATOM 892 N N . LEU A 1 111 ? -6.541 0.409 0.023 1.00 96.44 111 LEU A N 1
ATOM 893 C CA . LEU A 1 111 ? -7.321 1.371 0.793 1.00 96.44 111 LEU A CA 1
ATOM 894 C C . LEU A 1 111 ? -6.400 2.531 1.179 1.00 96.44 111 LEU A C 1
ATOM 896 O O . LEU A 1 111 ? -5.521 2.388 2.023 1.00 96.44 111 LEU A O 1
ATOM 900 N N . CYS A 1 112 ? -6.612 3.686 0.561 1.00 94.56 112 CYS A N 1
ATOM 901 C CA . CYS A 1 112 ? -5.808 4.884 0.762 1.00 94.56 112 CYS A CA 1
ATOM 902 C C . CYS A 1 112 ? -6.579 5.924 1.572 1.00 94.56 112 CYS A C 1
ATOM 904 O O . CYS A 1 112 ? -7.746 6.180 1.278 1.00 94.56 112 CYS A O 1
ATOM 906 N N . VAL A 1 113 ? -5.923 6.570 2.540 1.00 92.62 113 VAL A N 1
ATOM 907 C CA . VAL A 1 113 ? -6.477 7.710 3.285 1.00 92.62 113 VAL A CA 1
ATOM 908 C C . VAL A 1 113 ? -5.748 8.985 2.883 1.00 92.62 113 VAL A C 1
ATOM 910 O O . VAL A 1 113 ? -4.533 9.103 3.028 1.00 92.62 113 VAL A O 1
ATOM 913 N N . PHE A 1 114 ? -6.503 9.955 2.386 1.00 89.19 114 PHE A N 1
ATOM 914 C CA . PHE A 1 114 ? -6.040 11.257 1.936 1.00 89.19 114 PHE A CA 1
ATOM 915 C C . PHE A 1 114 ? -6.480 12.353 2.910 1.00 89.19 114 PHE A C 1
ATOM 917 O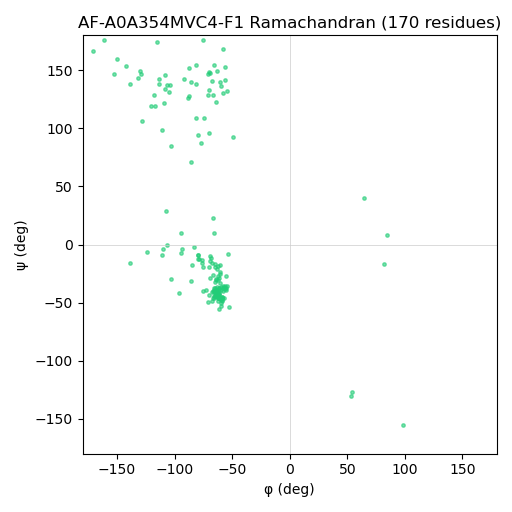 O . PHE A 1 114 ? -7.597 12.299 3.439 1.00 89.19 114 PHE A O 1
ATOM 924 N N . PRO A 1 115 ? -5.653 13.395 3.087 1.00 80.81 115 PRO A N 1
ATOM 925 C CA . PRO A 1 115 ? -6.078 14.593 3.785 1.00 80.81 115 PRO A CA 1
ATOM 926 C C . PRO A 1 115 ? -7.093 15.348 2.916 1.00 80.81 115 PRO A C 1
ATOM 928 O O . PRO A 1 115 ? -6.888 15.556 1.716 1.00 80.81 115 PRO A O 1
ATOM 931 N N . ASP A 1 116 ? -8.196 15.773 3.515 1.00 77.50 116 ASP A N 1
ATOM 932 C CA . ASP A 1 116 ? -9.163 16.679 2.906 1.00 77.50 116 ASP A CA 1
ATOM 933 C C . ASP A 1 116 ? -8.763 18.143 3.165 1.00 77.50 116 ASP A C 1
ATOM 935 O O . ASP A 1 116 ? -8.162 18.488 4.183 1.00 77.50 116 ASP A O 1
ATOM 939 N N . ARG A 1 117 ? -9.155 19.045 2.259 1.00 69.81 117 ARG A N 1
ATOM 940 C CA . ARG A 1 117 ? -8.865 20.491 2.315 1.00 69.81 117 ARG A CA 1
ATOM 941 C C . ARG A 1 117 ? -9.429 21.181 3.559 1.00 69.81 117 ARG A C 1
ATOM 943 O O . ARG A 1 117 ? -9.013 22.289 3.876 1.00 69.81 117 ARG A O 1
ATOM 950 N N . ARG A 1 118 ? -10.389 20.552 4.238 1.00 71.19 118 ARG A N 1
ATOM 951 C CA . ARG A 1 118 ? -11.019 21.049 5.472 1.00 71.19 118 ARG A CA 1
ATOM 952 C C . ARG A 1 118 ? -10.362 20.505 6.742 1.00 71.19 118 ARG A C 1
ATOM 954 O O . ARG A 1 118 ? -10.910 20.697 7.824 1.00 71.19 118 ARG A O 1
ATOM 961 N N . GLY A 1 119 ? -9.215 19.835 6.601 1.00 66.56 119 GLY A N 1
ATOM 962 C CA . GLY A 1 119 ? -8.576 19.111 7.691 1.00 66.56 119 GLY A CA 1
ATOM 963 C C . GLY A 1 119 ? -9.444 17.949 8.151 1.00 66.56 119 GLY A C 1
ATOM 964 O O . GLY A 1 119 ? -9.596 17.779 9.345 1.00 66.56 119 GLY A O 1
ATOM 965 N N . ASP A 1 120 ? -10.074 17.233 7.218 1.00 77.38 120 ASP A N 1
ATOM 966 C CA . ASP A 1 120 ? -10.844 16.003 7.456 1.00 77.38 120 ASP A CA 1
ATOM 967 C C . ASP A 1 120 ? -10.119 14.840 6.740 1.00 77.38 120 ASP A C 1
ATOM 969 O O . ASP A 1 120 ? -9.167 15.085 5.997 1.00 77.38 120 ASP A O 1
ATOM 973 N N . ALA A 1 121 ? -10.559 13.591 6.893 1.00 81.94 121 ALA A N 1
ATOM 974 C CA . ALA A 1 121 ? -10.006 12.454 6.146 1.00 81.94 121 ALA A CA 1
ATOM 975 C C . ALA A 1 121 ? -10.980 11.936 5.074 1.00 81.94 121 ALA A C 1
ATOM 977 O O . ALA A 1 121 ? -12.166 11.707 5.337 1.00 81.94 121 ALA A O 1
ATOM 978 N N . ARG A 1 122 ? -10.469 11.696 3.862 1.00 87.19 122 ARG A N 1
ATOM 979 C CA . ARG A 1 122 ? -11.170 10.991 2.775 1.00 87.19 122 ARG A CA 1
ATOM 980 C C . ARG A 1 122 ? -10.449 9.678 2.515 1.00 87.19 122 ARG A C 1
ATOM 982 O O . ARG A 1 122 ? -9.227 9.671 2.469 1.00 87.19 122 ARG A O 1
ATOM 989 N N . PHE A 1 123 ? -11.176 8.588 2.308 1.00 90.50 123 PHE A N 1
ATOM 990 C CA . PHE A 1 123 ? -10.555 7.316 1.954 1.00 90.50 123 PHE A CA 1
ATOM 991 C C . PHE A 1 123 ? -11.219 6.648 0.758 1.00 90.50 123 PHE A C 1
ATOM 993 O O . PHE A 1 123 ? -12.434 6.728 0.557 1.00 90.50 123 PHE A O 1
ATOM 1000 N N . GLU A 1 124 ? -10.389 6.007 -0.054 1.00 92.44 124 GLU A N 1
ATOM 1001 C CA . GLU A 1 124 ? -10.726 5.505 -1.382 1.00 92.44 124 GLU A CA 1
ATOM 1002 C C . GLU A 1 124 ? -10.039 4.159 -1.611 1.00 92.44 124 GLU A C 1
ATOM 1004 O O . GLU A 1 124 ? -8.989 3.897 -1.027 1.00 92.44 124 GLU A O 1
ATOM 1009 N N . ILE A 1 125 ? -10.620 3.321 -2.473 1.00 94.50 125 ILE A N 1
ATOM 1010 C CA . ILE A 1 125 ? -9.895 2.169 -3.016 1.00 94.50 125 ILE A CA 1
ATOM 1011 C C . ILE A 1 125 ? -9.179 2.646 -4.269 1.00 94.50 125 ILE A C 1
ATOM 1013 O O . ILE A 1 125 ? -9.811 3.209 -5.161 1.00 94.50 125 ILE A O 1
ATOM 1017 N N . VAL A 1 126 ? -7.874 2.426 -4.313 1.00 92.31 126 VAL A N 1
ATOM 1018 C CA . VAL A 1 126 ? -6.994 2.853 -5.391 1.00 92.31 126 VAL A CA 1
ATOM 1019 C C . VAL A 1 126 ? -6.396 1.616 -6.037 1.00 92.31 126 VAL A C 1
ATOM 1021 O O . VAL A 1 126 ? -5.674 0.861 -5.388 1.00 92.31 126 VAL A O 1
ATOM 1024 N N . ALA A 1 127 ? -6.662 1.425 -7.325 1.00 87.56 127 ALA A N 1
ATOM 1025 C CA . ALA A 1 127 ? -5.900 0.481 -8.124 1.00 87.56 127 ALA A CA 1
ATOM 1026 C C . ALA A 1 127 ? -4.591 1.155 -8.579 1.00 87.56 127 ALA A C 1
ATOM 1028 O O . ALA A 1 127 ? -4.626 2.316 -8.995 1.00 87.56 127 ALA A O 1
ATOM 1029 N N . PRO A 1 128 ? -3.438 0.468 -8.548 1.00 79.62 128 PRO A N 1
ATOM 1030 C CA . PRO A 1 128 ? -2.165 1.075 -8.935 1.00 79.62 128 PRO A CA 1
ATOM 1031 C C . PRO A 1 128 ? -2.116 1.696 -10.344 1.00 79.62 128 PRO A C 1
ATOM 1033 O O . PRO A 1 128 ? -1.521 2.766 -10.480 1.00 79.62 128 PRO A O 1
ATOM 1036 N N . PRO A 1 129 ? -2.757 1.121 -11.387 1.00 76.06 129 PRO A N 1
ATOM 1037 C CA . PRO A 1 129 ? -2.837 1.763 -12.704 1.00 76.06 129 PRO A CA 1
ATOM 1038 C C . PRO A 1 129 ? -3.590 3.098 -12.705 1.00 76.06 129 PRO A C 1
ATOM 1040 O O . PRO A 1 129 ? -3.299 3.961 -13.533 1.00 76.06 129 PRO A O 1
ATOM 1043 N N . ASP A 1 130 ? -4.524 3.271 -11.770 1.00 75.06 130 ASP A N 1
ATOM 1044 C CA . ASP A 1 130 ? -5.347 4.472 -11.620 1.00 75.06 130 ASP A CA 1
ATOM 1045 C C . ASP A 1 130 ? -4.738 5.469 -10.626 1.00 75.06 130 ASP A C 1
ATOM 1047 O O . ASP A 1 130 ? -5.264 6.571 -10.439 1.00 75.06 130 ASP A O 1
ATOM 1051 N N . PHE A 1 131 ? -3.624 5.107 -9.978 1.00 77.62 131 PHE A N 1
ATOM 1052 C CA . PHE A 1 131 ? -2.972 5.965 -9.005 1.00 77.62 131 PHE A CA 1
ATOM 1053 C C . PHE A 1 131 ? -2.323 7.165 -9.697 1.00 77.62 131 PHE A C 1
ATOM 1055 O O . PHE A 1 131 ? -1.206 7.134 -10.212 1.00 77.62 131 PHE A O 1
ATOM 1062 N N . CYS A 1 132 ? -3.074 8.257 -9.691 1.00 64.50 132 CYS A N 1
ATOM 1063 C CA . CYS A 1 132 ? -2.689 9.549 -10.214 1.00 64.50 132 CYS A CA 1
ATOM 1064 C C . CYS A 1 132 ? -2.374 10.487 -9.046 1.00 64.50 132 CYS A C 1
ATOM 1066 O O . CYS A 1 132 ? -3.179 10.640 -8.127 1.00 64.50 132 CYS A O 1
ATOM 1068 N N . MET A 1 133 ? -1.229 11.170 -9.107 1.00 63.12 133 MET A N 1
ATOM 1069 C CA . MET A 1 133 ? -0.675 12.019 -8.043 1.00 63.12 133 MET A CA 1
ATOM 1070 C C . MET A 1 133 ? -1.478 13.298 -7.698 1.00 63.12 133 MET A C 1
ATOM 1072 O O . MET A 1 133 ? -0.927 14.244 -7.139 1.00 63.12 133 MET A O 1
ATOM 1076 N N . THR A 1 134 ? -2.783 13.361 -7.985 1.00 63.50 134 THR A N 1
ATOM 1077 C CA . THR A 1 134 ? -3.626 14.51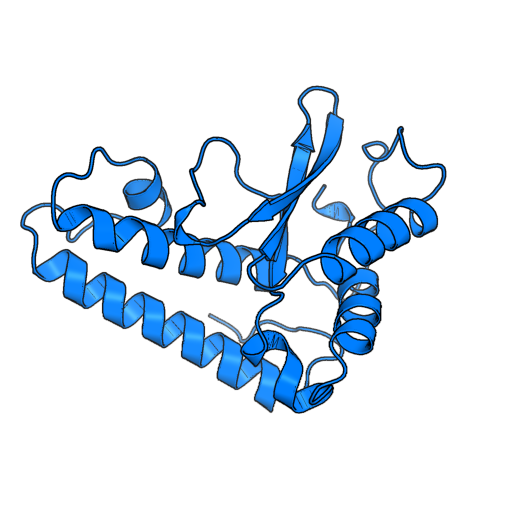7 -7.614 1.00 63.50 134 THR A CA 1
ATOM 1078 C C . THR A 1 134 ? -3.678 14.747 -6.099 1.00 63.50 134 THR A C 1
ATOM 1080 O O . THR A 1 134 ? -3.894 15.878 -5.663 1.00 63.50 134 THR A O 1
ATOM 1083 N N . ALA A 1 135 ? -3.421 13.710 -5.297 1.00 75.31 135 ALA A N 1
ATOM 1084 C CA . ALA A 1 135 ? -3.060 13.812 -3.889 1.00 75.31 135 ALA A CA 1
ATOM 1085 C C . ALA A 1 135 ? -2.208 12.602 -3.473 1.00 75.31 135 ALA A C 1
ATOM 1087 O O . ALA A 1 135 ? -2.410 11.500 -3.977 1.00 75.31 135 ALA A O 1
ATOM 1088 N N . LEU A 1 136 ? -1.270 12.796 -2.542 1.00 86.44 136 LEU A N 1
ATOM 1089 C CA . LEU A 1 136 ? -0.523 11.698 -1.925 1.00 86.44 136 LEU A CA 1
ATOM 1090 C C . LEU A 1 136 ? -1.310 11.188 -0.707 1.00 86.44 136 LEU A C 1
ATOM 1092 O O . LEU A 1 136 ? -1.670 12.014 0.143 1.00 86.44 136 LEU A O 1
ATOM 1096 N N . PRO A 1 137 ? -1.589 9.879 -0.590 1.00 91.25 137 PRO A N 1
ATOM 1097 C CA . PRO A 1 137 ? -2.220 9.361 0.608 1.00 91.25 137 PRO A CA 1
ATOM 1098 C C . PRO A 1 137 ? -1.248 9.426 1.788 1.00 91.25 137 PRO A C 1
ATOM 1100 O O . PRO A 1 137 ? -0.032 9.321 1.631 1.00 91.25 137 PRO A O 1
ATOM 1103 N N . ARG A 1 138 ? -1.802 9.642 2.980 1.00 90.88 138 ARG A N 1
ATOM 1104 C CA . ARG A 1 138 ? -1.075 9.615 4.255 1.00 90.88 138 ARG A CA 1
ATOM 1105 C C . ARG A 1 138 ? -0.980 8.209 4.824 1.00 90.88 138 ARG A C 1
ATOM 1107 O O . ARG A 1 138 ? 0.008 7.894 5.472 1.00 90.88 138 ARG A O 1
ATOM 1114 N N . LEU A 1 139 ? -1.997 7.393 4.556 1.00 93.25 139 LEU A N 1
ATOM 1115 C CA . LEU A 1 139 ? -2.049 5.983 4.918 1.00 93.25 139 LEU A CA 1
ATOM 1116 C C . LEU A 1 139 ? -2.427 5.153 3.697 1.00 93.25 139 LEU A C 1
ATOM 1118 O O . LEU A 1 139 ? -3.243 5.594 2.882 1.00 93.25 139 LEU A O 1
ATOM 1122 N N . ALA A 1 140 ? -1.888 3.943 3.615 1.00 95.25 140 ALA A N 1
ATOM 1123 C CA . ALA A 1 140 ? -2.278 2.937 2.642 1.00 95.25 140 ALA A CA 1
ATOM 1124 C C . ALA A 1 140 ? -2.338 1.558 3.309 1.00 95.25 140 ALA A C 1
ATOM 1126 O O . ALA A 1 140 ? -1.464 1.199 4.094 1.00 95.25 140 ALA A O 1
ATOM 1127 N N . LEU A 1 141 ? -3.365 0.785 2.975 1.00 96.19 141 LEU A N 1
ATOM 1128 C CA . LEU A 1 141 ? -3.498 -0.625 3.317 1.00 96.19 141 LEU A CA 1
ATOM 1129 C C . LEU A 1 141 ? -3.605 -1.418 2.016 1.00 96.19 141 LEU A C 1
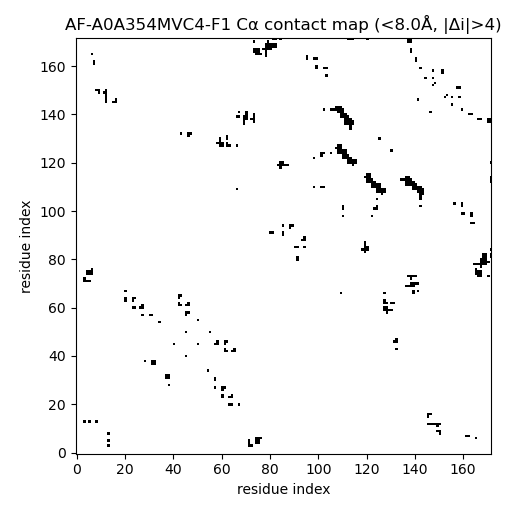ATOM 1131 O O . LEU A 1 141 ? -4.529 -1.179 1.240 1.00 96.19 141 LEU A O 1
ATOM 1135 N N . ASP A 1 142 ? -2.660 -2.322 1.781 1.00 96.38 142 ASP A N 1
ATOM 1136 C CA . ASP A 1 142 ? -2.673 -3.227 0.634 1.00 96.38 142 ASP A CA 1
ATOM 1137 C C . ASP A 1 142 ? -3.772 -4.278 0.822 1.00 96.38 142 ASP A C 1
ATOM 1139 O O . ASP A 1 142 ? -3.879 -4.879 1.885 1.00 96.38 142 ASP A O 1
ATOM 1143 N N . LEU A 1 143 ? -4.634 -4.461 -0.172 1.00 96.62 143 LEU A N 1
ATOM 1144 C CA . LEU A 1 143 ? -5.757 -5.400 -0.125 1.00 96.62 143 LEU A CA 1
ATOM 1145 C C . LEU A 1 143 ? -5.505 -6.639 -0.989 1.00 96.62 143 LEU A C 1
ATOM 1147 O O . LEU A 1 143 ? -6.367 -7.523 -1.037 1.00 96.62 143 LEU A O 1
ATOM 1151 N N . ALA A 1 144 ? -4.355 -6.706 -1.662 1.00 95.19 144 ALA A N 1
ATOM 1152 C CA . ALA A 1 144 ? -3.974 -7.838 -2.482 1.00 95.19 144 ALA A CA 1
ATOM 1153 C C . ALA A 1 144 ? -3.664 -9.067 -1.618 1.00 95.19 144 ALA A C 1
ATOM 1155 O O . ALA A 1 144 ? -3.148 -8.972 -0.506 1.00 95.19 144 ALA A O 1
ATOM 1156 N N . GLU A 1 145 ? -3.938 -10.255 -2.156 1.00 95.38 145 GLU A N 1
ATOM 1157 C CA . GLU A 1 145 ? -3.757 -11.530 -1.447 1.00 95.38 145 GLU A CA 1
ATOM 1158 C C . GLU A 1 145 ? -2.324 -11.737 -0.937 1.00 95.38 145 GLU A C 1
ATOM 1160 O O . GLU A 1 145 ? -2.117 -12.222 0.175 1.00 95.38 145 GLU A O 1
ATOM 1165 N N . HIS A 1 146 ? -1.324 -11.280 -1.693 1.00 93.81 146 HIS A N 1
ATOM 1166 C CA . HIS A 1 146 ? 0.079 -11.398 -1.296 1.00 93.81 146 HIS A CA 1
ATOM 1167 C C . HIS A 1 146 ? 0.419 -10.623 -0.010 1.00 93.81 146 HIS A C 1
ATOM 1169 O O . HIS A 1 146 ? 1.401 -10.961 0.647 1.00 93.81 146 HIS A O 1
ATOM 1175 N N . ALA A 1 147 ? -0.386 -9.625 0.368 1.00 94.00 147 ALA A N 1
ATOM 1176 C CA . ALA A 1 147 ? -0.184 -8.851 1.587 1.00 94.00 147 ALA A CA 1
ATOM 1177 C C . ALA A 1 147 ? -0.578 -9.621 2.859 1.00 94.00 147 ALA A C 1
ATOM 1179 O O . ALA A 1 147 ? -0.154 -9.244 3.950 1.00 94.00 147 ALA A O 1
ATOM 1180 N N . TYR A 1 148 ? -1.397 -10.677 2.751 1.00 93.44 148 TYR A N 1
ATOM 1181 C CA . TYR A 1 148 ? -1.987 -11.333 3.925 1.00 93.44 148 TYR A CA 1
ATOM 1182 C C . TYR A 1 148 ? -2.019 -12.860 3.889 1.00 93.44 148 TYR A C 1
ATOM 1184 O O . TYR A 1 148 ? -2.210 -13.483 4.934 1.00 93.44 148 TYR A O 1
ATOM 1192 N N . PHE A 1 149 ? -1.828 -13.495 2.733 1.00 95.31 149 PHE A N 1
ATOM 1193 C CA . PHE A 1 149 ? -2.045 -14.936 2.587 1.00 95.31 149 PHE A CA 1
ATOM 1194 C C . PHE A 1 149 ? -1.232 -15.788 3.574 1.00 95.31 149 PHE A C 1
ATOM 1196 O O . PHE A 1 149 ? -1.747 -16.760 4.121 1.00 95.31 149 PHE A O 1
ATOM 1203 N N . TYR A 1 150 ? 0.016 -15.405 3.859 1.00 94.94 150 TYR A N 1
ATOM 1204 C CA . TYR A 1 150 ? 0.879 -16.149 4.783 1.00 94.94 150 TYR A CA 1
ATOM 1205 C C . TYR A 1 150 ? 0.372 -16.174 6.231 1.00 94.94 150 TYR A C 1
ATOM 1207 O O . TYR A 1 150 ? 0.612 -17.153 6.933 1.00 94.94 150 TYR A O 1
ATOM 1215 N N . ASP A 1 151 ? -0.344 -15.135 6.661 1.00 94.94 151 ASP A N 1
ATOM 1216 C CA . ASP A 1 151 ? -0.799 -14.978 8.047 1.00 94.94 151 ASP A CA 1
ATOM 1217 C C . ASP A 1 151 ? -2.286 -15.318 8.226 1.00 94.94 151 ASP A C 1
ATOM 1219 O O . ASP A 1 151 ? -2.708 -15.777 9.291 1.00 94.94 151 ASP A O 1
ATOM 1223 N N . PHE A 1 152 ? -3.092 -15.110 7.182 1.00 94.50 152 PHE A N 1
ATOM 1224 C CA . PHE A 1 152 ? -4.554 -15.197 7.248 1.00 94.50 152 PHE A CA 1
ATOM 1225 C C . PHE A 1 152 ? -5.161 -16.188 6.251 1.00 94.50 152 PHE A C 1
ATOM 1227 O O . PHE A 1 152 ? -6.364 -16.448 6.308 1.00 94.50 152 PHE A O 1
ATOM 1234 N N . GLY A 1 153 ? -4.363 -16.765 5.348 1.00 95.19 153 GLY A N 1
ATOM 1235 C CA . GLY A 1 153 ? -4.864 -17.604 4.262 1.00 95.19 153 GLY A CA 1
ATOM 1236 C C . GLY A 1 153 ? -5.931 -16.867 3.453 1.00 95.19 153 GLY A C 1
ATOM 1237 O O . GLY A 1 153 ? -5.729 -15.732 3.031 1.00 95.19 153 GLY A O 1
ATOM 1238 N N . PHE A 1 154 ? -7.096 -17.493 3.289 1.00 95.12 154 PHE A N 1
ATOM 1239 C CA . PHE A 1 154 ? -8.235 -16.913 2.569 1.00 95.12 154 PHE A CA 1
ATOM 1240 C C . PHE A 1 154 ? -9.101 -15.959 3.416 1.00 95.12 154 PHE A C 1
ATOM 1242 O O . PHE A 1 154 ? -10.070 -15.395 2.905 1.00 95.12 154 PHE A O 1
ATOM 1249 N N . ASP A 1 155 ? -8.790 -15.763 4.703 1.00 96.12 155 ASP A N 1
ATOM 1250 C CA . ASP A 1 155 ? -9.570 -14.908 5.606 1.00 96.12 155 ASP A CA 1
ATOM 1251 C C . ASP A 1 155 ? -9.133 -13.436 5.523 1.00 96.12 155 ASP A C 1
ATOM 1253 O O . ASP A 1 155 ? -8.521 -12.862 6.430 1.00 96.12 155 ASP A O 1
ATOM 1257 N N . ARG A 1 156 ? -9.467 -12.802 4.395 1.00 95.19 156 ARG A N 1
ATOM 1258 C CA . ARG A 1 156 ? -9.139 -11.390 4.146 1.00 95.19 156 ARG A CA 1
ATOM 1259 C C . ARG A 1 156 ? -9.788 -10.430 5.148 1.00 95.19 156 ARG A C 1
ATOM 1261 O O . ARG A 1 156 ? -9.251 -9.361 5.413 1.00 95.19 156 ARG A O 1
ATOM 1268 N N . GLU A 1 157 ? -10.949 -10.776 5.705 1.00 95.94 157 GLU A N 1
ATOM 1269 C CA . GLU A 1 157 ? -11.645 -9.893 6.647 1.00 95.94 157 GLU A CA 1
ATOM 1270 C C . GLU A 1 157 ? -10.921 -9.855 7.992 1.00 95.94 157 GLU A C 1
ATOM 1272 O O . GLU A 1 157 ? -10.752 -8.777 8.566 1.00 95.94 157 GLU A O 1
ATOM 1277 N N . LYS A 1 158 ? -10.402 -10.997 8.457 1.00 95.31 158 LYS A N 1
ATOM 1278 C CA . LYS A 1 158 ? -9.532 -11.041 9.635 1.00 95.31 158 LYS A CA 1
ATOM 1279 C C . LYS A 1 158 ? -8.254 -10.229 9.434 1.00 95.31 158 LYS A C 1
ATOM 1281 O O . LYS A 1 158 ? -7.838 -9.526 10.357 1.00 95.31 158 LYS A O 1
ATOM 1286 N N . TYR A 1 159 ? -7.678 -10.271 8.232 1.00 95.12 159 TYR A N 1
ATOM 1287 C CA . TYR A 1 159 ? -6.565 -9.400 7.863 1.00 95.12 159 TYR A CA 1
ATOM 1288 C C . TYR A 1 159 ? -6.941 -7.916 7.961 1.00 95.12 159 TYR A C 1
ATOM 1290 O O . TYR A 1 159 ? -6.274 -7.166 8.674 1.00 95.12 159 TYR A O 1
ATOM 1298 N N . PHE A 1 160 ? -8.034 -7.490 7.317 1.00 95.31 160 PHE A N 1
ATOM 1299 C CA . PHE A 1 160 ? -8.467 -6.089 7.344 1.00 95.31 160 PHE A CA 1
ATOM 1300 C C . PHE A 1 160 ? -8.726 -5.603 8.769 1.00 95.31 160 PHE A C 1
ATOM 1302 O O . PHE A 1 160 ? -8.263 -4.526 9.141 1.00 95.31 160 PHE A O 1
ATOM 1309 N N . ALA A 1 161 ? -9.423 -6.400 9.582 1.00 93.38 161 ALA A N 1
ATOM 1310 C CA . ALA A 1 161 ? -9.707 -6.062 10.972 1.00 93.38 161 ALA A CA 1
ATOM 1311 C C . ALA A 1 161 ? -8.417 -5.845 11.776 1.00 93.38 161 ALA A C 1
ATOM 1313 O O . ALA A 1 161 ? -8.302 -4.857 12.501 1.00 93.38 161 ALA A O 1
ATOM 1314 N N . ALA A 1 162 ? -7.430 -6.728 11.621 1.00 91.94 162 ALA A N 1
ATOM 1315 C CA . ALA A 1 162 ? -6.166 -6.613 12.332 1.00 91.94 162 ALA A CA 1
ATOM 1316 C C . ALA A 1 162 ? -5.301 -5.450 11.830 1.00 91.94 162 ALA A C 1
ATOM 1318 O O . ALA A 1 162 ? -4.849 -4.630 12.627 1.00 91.94 162 ALA A O 1
ATOM 1319 N N . ALA A 1 163 ? -5.105 -5.338 10.516 1.00 92.69 163 ALA A N 1
ATOM 1320 C CA . ALA A 1 163 ? -4.254 -4.312 9.929 1.00 92.69 163 ALA A CA 1
ATOM 1321 C C . ALA A 1 163 ? -4.800 -2.900 10.200 1.00 92.69 163 ALA A C 1
ATOM 1323 O O . ALA A 1 163 ? -4.044 -1.999 10.562 1.00 92.69 163 ALA A O 1
ATOM 1324 N N . ILE A 1 164 ? -6.122 -2.707 10.122 1.00 92.56 164 ILE A N 1
ATOM 1325 C CA . ILE A 1 164 ? -6.752 -1.406 10.381 1.00 92.56 164 ILE A CA 1
ATOM 1326 C C . ILE A 1 164 ? -6.585 -0.968 11.829 1.00 92.56 164 ILE A C 1
ATOM 1328 O O . ILE A 1 164 ? -6.477 0.231 12.065 1.00 92.56 164 ILE A O 1
ATOM 1332 N N . LEU A 1 165 ? -6.536 -1.882 12.802 1.00 89.12 165 LEU A N 1
ATOM 1333 C CA . LEU A 1 165 ? -6.253 -1.528 14.199 1.00 89.12 165 LEU A CA 1
ATOM 1334 C C . LEU A 1 165 ? -4.826 -1.000 14.389 1.00 89.12 165 LEU A C 1
ATOM 1336 O O . LEU A 1 165 ? -4.588 -0.201 15.289 1.00 89.12 165 LEU A O 1
ATOM 1340 N N . LEU A 1 166 ? -3.898 -1.395 13.519 1.00 88.75 166 LEU A N 1
ATOM 1341 C CA . LEU A 1 166 ? -2.477 -1.060 13.612 1.00 88.75 166 LEU A CA 1
ATOM 1342 C C . LEU A 1 166 ? -2.072 0.168 12.800 1.00 88.75 166 LEU A C 1
ATOM 1344 O O . LEU A 1 166 ? -0.942 0.635 12.931 1.00 88.75 166 LEU A O 1
ATOM 1348 N N . LEU A 1 167 ? -2.988 0.709 11.993 1.00 90.19 167 LEU A N 1
ATOM 1349 C CA . LEU A 1 167 ? -2.750 1.962 11.289 1.00 90.19 167 LEU A CA 1
ATOM 1350 C C . LEU A 1 167 ? -2.432 3.081 12.284 1.00 90.19 167 LEU A C 1
ATOM 1352 O O . LEU A 1 167 ? -3.178 3.306 13.252 1.00 90.19 167 LEU A O 1
ATOM 1356 N N . ASP A 1 168 ? -1.342 3.790 12.005 1.00 89.69 168 ASP A N 1
ATOM 1357 C CA . ASP A 1 168 ? -0.902 4.947 12.765 1.00 89.69 168 ASP A CA 1
ATOM 1358 C C . ASP A 1 168 ? -1.706 6.179 12.356 1.00 89.69 168 ASP A C 1
ATOM 1360 O O . ASP A 1 168 ? -1.385 6.896 11.407 1.00 89.69 168 ASP A O 1
ATOM 1364 N N . LEU A 1 169 ? -2.778 6.442 13.099 1.00 87.19 169 LEU A N 1
ATOM 1365 C CA . LEU A 1 169 ? -3.657 7.559 12.782 1.00 87.19 169 LEU A CA 1
ATOM 1366 C C . LEU A 1 169 ? -2.994 8.924 13.005 1.00 87.19 169 LEU A C 1
ATOM 1368 O O . LEU A 1 169 ? -3.538 9.905 12.512 1.00 87.19 169 LEU A O 1
ATOM 1372 N N . SER A 1 170 ? -1.826 9.015 13.661 1.00 84.81 170 SER A N 1
ATOM 1373 C CA . SER A 1 170 ? -1.100 10.290 13.808 1.00 84.81 170 SER A CA 1
ATOM 1374 C C . SER A 1 170 ? -0.496 10.818 12.502 1.00 84.81 170 SER A C 1
ATOM 1376 O O . SER A 1 170 ? -0.034 11.957 12.456 1.00 84.81 170 SER A O 1
ATOM 1378 N N . LEU A 1 171 ? -0.506 10.003 11.442 1.00 85.38 171 LEU A N 1
ATOM 1379 C CA . LEU A 1 171 ? -0.068 10.392 10.102 1.00 85.38 171 LEU A CA 1
ATOM 1380 C C . LEU A 1 171 ? -1.122 11.205 9.330 1.00 85.38 171 LEU A C 1
ATOM 1382 O O . LEU A 1 171 ? -0.798 11.761 8.274 1.00 85.38 171 LEU A O 1
ATOM 1386 N N . LEU A 1 172 ? -2.365 11.246 9.825 1.00 82.81 172 LEU A N 1
ATOM 1387 C CA . LEU A 1 172 ? -3.468 12.041 9.269 1.00 82.81 172 LEU A CA 1
ATOM 1388 C C . LEU A 1 172 ? -3.363 13.520 9.663 1.00 82.81 172 LEU A C 1
ATOM 1390 O O . LEU A 1 172 ? -3.862 14.352 8.873 1.00 82.81 172 LEU A O 1
#

pLDDT: mean 87.46, std 10.76, range [44.72, 97.44]

Foldseek 3Di:
DPQQDAPPDDPVLSVLLVVVLVVLVVVLCVQLVVDPPSNPQALVSLLVDPDDDPSLVNQLSSLVNLLSVQASVQFDPPQAAADCQAVVAPGPVRVLVVLLVQLVPDDFAKFFWFQDPVSHIDTDGDRSSRDHPPDDGLHIDGQDCSNPCVPQNPNSSVVSNVSSSRGNNVSD

Nearest PDB structures (foldseek):
  3dc5-assembly1_C  TM=7.055E-01  e=2.933E-06  Caenorhabditis elegans
  6qzn-assembly1_C  TM=7.196E-01  e=4.607E-06  Caenorhabditis elegans
  6s0d-assembly1_A  TM=6.871E-01  e=3.284E-06  Caenorhabditis elegans
  6elk-assembly1_A  TM=6.768E-01  e=4.874E-06  Caenorhabditis elegans
  6qzm-assembly1_A  TM=6.829E-01  e=6.838E-06  Caenorhabditis elegans

Secondary structure (DSSP, 8-state):
-PPP--TTS-HHHHHHHHHHHHHHHHHHHHHHHTSTT-TT--HHHHHHS---GGGGGHHHHHHHHHHHHHHHHTB-SS-PPPPGGGTTSSSHHHHHHHHHHHHHT-SSSEEEEEE-TTS-EEEEEE-GGG--TTS--SEEEE-SGGGTHHHHTT-HHHHHHHHHHHB-GGG-

Sequence (172 aa):
MKEPYLPFFSEIAVREHVAYRRHLAARLSALKKSFPGRESLDTREILTARLRGAEREMLPLAGEILLHDIFFSSFSEKQGKAPTALRRYSSDAAFRYALFEKARGARDGFLCVFPDRRGDARFEIVAPPDFCMTALPRLALDLAEHAYFYDFGFDREKYFAAAILLLDLSLL

Mean predicted aligned error: 5.16 Å